Protein AF-A0A7J8UX44-F1 (afdb_monomer)

pLDDT: mean 72.55, std 16.66, range [35.16, 96.62]

Sequence (155 aa):
MCPDFHNDFTVTSYMCFLDLLIDEAEDVKDLRDAGILYNRLGSDEEVAKLFNKMNTGLVPSPIIYSGVKRKIHDHCKNTWIKHFAQGYHTYFRSPWTFLAFVGAITALLLAALQTYYTIHQQNLKMSSTEEGGGAVGSPGEVVSTDQTITTNTNS

Organism: NCBI:txid34286

Radius of gyration: 34.61 Å; Cα contacts (8 Å, |Δi|>4): 55; chains: 1; bounding box: 84×44×94 Å

Structure (mmCIF, N/CA/C/O backbone):
data_AF-A0A7J8UX44-F1
#
_entry.id   AF-A0A7J8UX44-F1
#
loop_
_atom_site.group_PDB
_atom_site.id
_atom_site.type_symbol
_atom_site.label_atom_id
_atom_site.label_alt_id
_atom_site.label_comp_id
_atom_site.label_asym_id
_atom_site.label_entity_id
_atom_site.label_seq_id
_atom_site.pdbx_PDB_ins_code
_atom_site.Cartn_x
_atom_site.Cartn_y
_atom_site.Cartn_z
_atom_site.occupancy
_atom_site.B_iso_or_equiv
_atom_site.auth_seq_id
_atom_site.auth_comp_id
_atom_site.auth_asym_id
_atom_site.auth_atom_id
_atom_site.pdbx_PDB_model_num
ATOM 1 N N . MET A 1 1 ? 37.007 -1.980 -22.727 1.00 44.44 1 MET A N 1
ATOM 2 C CA . MET A 1 1 ? 35.614 -1.601 -22.412 1.00 44.44 1 MET A CA 1
ATOM 3 C C . MET A 1 1 ? 35.163 -0.659 -23.512 1.00 44.44 1 MET A C 1
ATOM 5 O O . MET A 1 1 ? 35.806 0.368 -23.682 1.00 44.44 1 MET A O 1
ATOM 9 N N . CYS A 1 2 ? 34.183 -1.059 -24.321 1.00 42.62 2 CYS A N 1
ATOM 10 C CA . CYS A 1 2 ? 33.677 -0.247 -25.431 1.00 42.62 2 CYS A CA 1
ATOM 11 C C . CYS A 1 2 ? 32.725 0.836 -24.879 1.00 42.62 2 CYS A C 1
ATOM 13 O O . CYS A 1 2 ? 31.793 0.475 -24.157 1.00 42.62 2 CYS A O 1
ATOM 15 N N . PRO A 1 3 ? 32.970 2.132 -25.143 1.00 57.75 3 PRO A N 1
ATOM 16 C CA . PRO A 1 3 ? 32.178 3.256 -24.622 1.00 57.75 3 PRO A CA 1
ATOM 17 C C . PRO A 1 3 ? 30.788 3.429 -25.269 1.00 57.75 3 PRO A C 1
ATOM 19 O O . PRO A 1 3 ? 30.045 4.334 -24.909 1.00 57.75 3 PRO A O 1
ATOM 22 N N . ASP A 1 4 ? 30.434 2.561 -26.208 1.00 55.62 4 ASP A N 1
ATOM 23 C CA . ASP A 1 4 ? 29.292 2.650 -27.116 1.00 55.62 4 ASP A CA 1
ATOM 24 C C . ASP A 1 4 ? 28.168 1.646 -26.786 1.00 55.62 4 ASP A C 1
ATOM 26 O O . ASP A 1 4 ? 27.186 1.523 -27.518 1.00 55.62 4 ASP A O 1
ATOM 30 N N . PHE A 1 5 ? 28.243 0.976 -25.630 1.00 54.94 5 PHE A N 1
ATO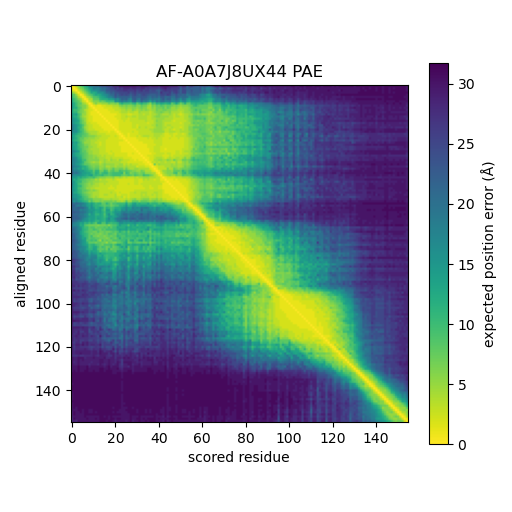M 31 C CA . PHE A 1 5 ? 27.100 0.243 -25.086 1.00 54.94 5 PHE A CA 1
ATOM 32 C C . PHE A 1 5 ? 26.135 1.229 -24.413 1.00 54.94 5 PHE A C 1
ATOM 34 O O . PHE A 1 5 ? 26.276 1.557 -23.234 1.00 54.94 5 PHE A O 1
ATOM 41 N N . HIS A 1 6 ? 25.162 1.716 -25.185 1.00 56.22 6 HIS A N 1
ATOM 42 C CA . HIS A 1 6 ? 24.030 2.504 -24.697 1.00 56.22 6 HIS A CA 1
ATOM 43 C C . HIS A 1 6 ? 23.178 1.615 -23.771 1.00 56.22 6 HIS A C 1
ATOM 45 O O . HIS A 1 6 ? 22.239 0.941 -24.187 1.00 56.22 6 HIS A O 1
ATOM 51 N N . ASN A 1 7 ? 23.576 1.514 -22.503 1.00 60.50 7 ASN A N 1
ATOM 52 C CA . ASN A 1 7 ? 22.803 0.809 -21.495 1.00 60.50 7 ASN A CA 1
ATOM 53 C C . ASN A 1 7 ? 21.686 1.747 -21.046 1.00 60.50 7 ASN A C 1
ATOM 55 O O . ASN A 1 7 ? 21.877 2.541 -20.130 1.00 60.50 7 ASN A O 1
ATOM 59 N N . ASP A 1 8 ? 20.519 1.662 -21.680 1.00 65.00 8 ASP A N 1
ATOM 60 C CA . ASP A 1 8 ? 19.356 2.508 -21.371 1.00 65.00 8 ASP A CA 1
ATOM 61 C C . ASP A 1 8 ? 18.770 2.263 -19.968 1.00 65.00 8 ASP A C 1
ATOM 63 O O . ASP A 1 8 ? 17.644 2.674 -19.686 1.00 65.00 8 ASP A O 1
ATOM 67 N N . PHE A 1 9 ? 19.479 1.527 -19.097 1.00 69.06 9 PHE A N 1
ATOM 68 C CA . PHE A 1 9 ? 19.086 1.109 -17.747 1.00 69.06 9 PHE A CA 1
ATOM 69 C C . PHE A 1 9 ? 17.666 0.536 -17.677 1.00 69.06 9 PHE A C 1
ATOM 71 O O . PHE A 1 9 ? 17.081 0.441 -16.601 1.00 69.06 9 PHE A O 1
ATOM 78 N N . THR A 1 10 ? 17.090 0.151 -18.816 1.00 68.25 10 THR A N 1
ATOM 79 C CA . THR A 1 10 ? 15.664 -0.142 -18.955 1.00 68.25 10 THR A CA 1
ATOM 80 C C . THR A 1 10 ? 15.349 -1.470 -18.289 1.00 68.25 10 THR A C 1
ATOM 82 O O . THR A 1 10 ? 14.395 -1.562 -17.521 1.00 68.25 10 THR A O 1
ATOM 85 N N . VAL A 1 11 ? 16.218 -2.465 -18.495 1.00 72.25 11 VAL A N 1
ATOM 86 C CA . VAL A 1 11 ? 16.136 -3.778 -17.844 1.00 72.25 11 VAL A CA 1
ATOM 87 C C . VAL A 1 11 ? 16.312 -3.641 -16.331 1.00 72.25 11 VAL A C 1
ATOM 89 O O . VAL A 1 11 ? 15.476 -4.126 -15.576 1.00 72.25 11 VAL A O 1
ATOM 92 N N . THR A 1 12 ? 17.336 -2.914 -15.874 1.00 70.69 12 THR A N 1
ATOM 93 C CA . THR A 1 12 ? 17.575 -2.680 -14.439 1.00 70.69 12 THR A CA 1
ATOM 94 C C . THR A 1 12 ? 16.424 -1.911 -13.791 1.00 70.69 12 THR A C 1
ATOM 96 O O . THR A 1 12 ? 15.979 -2.263 -12.707 1.00 70.69 12 THR A O 1
ATOM 99 N N . SER A 1 13 ? 15.886 -0.897 -14.468 1.00 70.62 13 SER A N 1
ATOM 100 C CA . SER A 1 13 ? 14.770 -0.099 -13.952 1.00 70.62 13 SER A CA 1
ATOM 101 C C . SER A 1 13 ? 13.473 -0.907 -13.891 1.00 70.62 13 SER A C 1
ATOM 103 O O . SER A 1 13 ? 12.682 -0.705 -12.974 1.00 70.62 13 SER A O 1
ATOM 105 N N . TYR A 1 14 ? 13.263 -1.826 -14.839 1.00 77.12 14 TYR A N 1
ATOM 106 C CA . TYR A 1 14 ? 12.148 -2.771 -14.813 1.00 77.12 14 TYR A CA 1
ATOM 107 C C . TYR A 1 14 ? 12.296 -3.772 -13.661 1.00 77.12 14 TYR A C 1
ATOM 109 O O . TYR A 1 14 ? 11.346 -3.981 -12.914 1.00 77.12 14 TYR A O 1
ATOM 117 N N . MET A 1 15 ? 13.501 -4.309 -13.441 1.00 77.06 15 MET A N 1
ATOM 118 C CA . MET A 1 15 ? 13.792 -5.169 -12.287 1.00 77.06 15 MET A CA 1
ATOM 119 C C . MET A 1 15 ? 13.527 -4.446 -10.960 1.00 77.06 15 MET A C 1
ATOM 121 O O . MET A 1 15 ? 12.819 -4.984 -10.120 1.00 77.06 15 MET A O 1
ATOM 125 N N . CYS A 1 16 ? 13.984 -3.197 -10.803 1.00 74.38 16 CYS A N 1
ATOM 126 C CA . CYS A 1 16 ? 13.695 -2.372 -9.621 1.00 74.38 16 CYS A CA 1
ATOM 127 C C . CYS A 1 16 ? 12.217 -1.966 -9.482 1.00 74.38 16 CYS A C 1
ATOM 129 O O . CYS A 1 16 ? 11.816 -1.439 -8.445 1.00 74.38 16 CYS A O 1
ATOM 131 N N . PHE A 1 17 ? 11.416 -2.070 -10.543 1.00 78.81 17 PHE A N 1
ATOM 132 C CA . PHE A 1 17 ? 9.974 -1.851 -10.466 1.00 78.81 17 PHE A CA 1
ATOM 133 C C . PHE A 1 17 ? 9.264 -3.115 -9.986 1.00 78.81 17 PHE A C 1
ATOM 135 O O . PHE A 1 17 ? 8.458 -3.016 -9.070 1.00 78.81 17 PHE A O 1
ATOM 142 N N . LEU A 1 18 ? 9.604 -4.278 -10.550 1.00 83.00 18 LEU A N 1
ATOM 143 C CA . LEU A 1 18 ? 9.074 -5.569 -10.104 1.00 83.00 18 LEU A CA 1
ATOM 144 C C . LEU A 1 18 ? 9.434 -5.869 -8.649 1.00 83.00 18 LEU A C 1
ATOM 146 O O . LEU A 1 18 ? 8.576 -6.309 -7.902 1.00 83.00 18 LEU A O 1
ATOM 150 N N . ASP A 1 19 ? 10.656 -5.549 -8.235 1.00 80.75 19 ASP A N 1
ATOM 151 C CA . ASP A 1 19 ? 11.112 -5.681 -6.848 1.00 80.75 19 ASP A CA 1
ATOM 152 C C . ASP A 1 19 ? 10.276 -4.872 -5.840 1.00 80.75 19 ASP A C 1
ATOM 154 O O . ASP A 1 19 ? 10.124 -5.261 -4.696 1.00 80.75 19 ASP A O 1
ATOM 158 N N . LEU A 1 20 ? 9.675 -3.756 -6.263 1.00 78.38 20 LEU A N 1
ATOM 159 C CA . LEU A 1 20 ? 8.769 -2.990 -5.399 1.00 78.38 20 LEU A CA 1
ATOM 160 C C . LEU A 1 20 ? 7.337 -3.515 -5.389 1.00 78.38 20 LEU A C 1
ATOM 162 O O . LEU A 1 20 ? 6.543 -3.069 -4.566 1.00 78.38 20 LEU A O 1
ATOM 166 N N . LEU A 1 21 ? 6.985 -4.354 -6.359 1.00 84.00 21 LEU A N 1
ATOM 167 C CA . LEU A 1 21 ? 5.673 -4.983 -6.432 1.00 84.00 21 LEU A CA 1
ATOM 168 C C . LEU A 1 21 ? 5.666 -6.366 -5.785 1.00 84.00 21 LEU A C 1
ATOM 170 O O . LEU A 1 21 ? 4.587 -6.846 -5.480 1.00 84.00 21 LEU A O 1
ATOM 174 N N . ILE A 1 22 ? 6.829 -7.001 -5.632 1.00 86.88 22 ILE A N 1
ATOM 175 C CA . ILE A 1 22 ? 6.982 -8.373 -5.154 1.00 86.88 22 ILE A CA 1
ATOM 176 C C . ILE A 1 22 ? 7.657 -8.330 -3.789 1.00 86.88 22 ILE A C 1
ATOM 178 O O . ILE A 1 22 ? 8.855 -8.075 -3.725 1.00 86.88 22 ILE A O 1
ATOM 182 N N . ASP A 1 23 ? 6.909 -8.619 -2.730 1.00 83.81 23 ASP A N 1
ATOM 183 C CA . ASP A 1 23 ? 7.457 -8.847 -1.388 1.00 83.81 23 ASP A CA 1
ATOM 184 C C . ASP A 1 23 ? 7.272 -10.325 -0.998 1.00 83.81 23 ASP A C 1
ATOM 186 O O . ASP A 1 23 ? 8.192 -10.989 -0.505 1.00 83.81 23 ASP A O 1
ATOM 190 N N . GLU A 1 24 ? 6.111 -10.889 -1.344 1.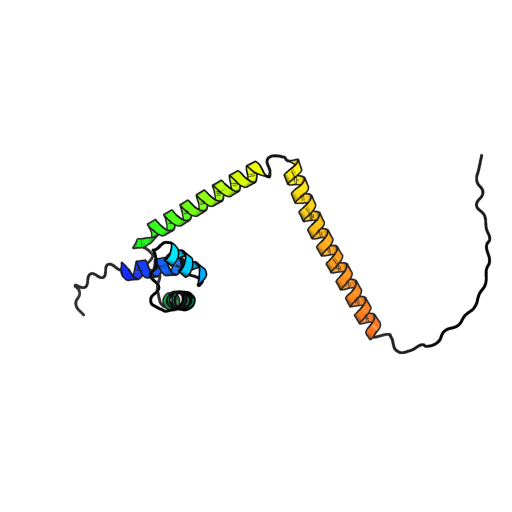00 87.94 24 GLU A N 1
ATOM 191 C CA . GLU A 1 24 ? 5.702 -12.253 -1.021 1.00 87.94 24 GLU A CA 1
ATOM 192 C C . GLU A 1 24 ? 5.331 -13.081 -2.270 1.00 87.94 24 GLU A C 1
ATOM 194 O O . GLU A 1 24 ? 5.194 -12.582 -3.389 1.00 87.94 24 GLU A O 1
ATOM 199 N N . ALA A 1 25 ? 5.166 -14.397 -2.096 1.00 88.00 25 ALA A N 1
ATOM 200 C CA . ALA A 1 25 ? 4.767 -15.293 -3.189 1.00 88.00 25 ALA A CA 1
ATOM 201 C C . ALA A 1 25 ? 3.359 -14.980 -3.730 1.00 88.00 25 ALA A C 1
ATOM 203 O O . ALA A 1 25 ? 3.073 -15.227 -4.903 1.00 88.00 25 ALA A O 1
ATOM 204 N N . GLU A 1 26 ? 2.488 -14.416 -2.890 1.00 88.06 26 GLU A N 1
ATOM 205 C CA . GLU A 1 26 ? 1.146 -13.986 -3.287 1.00 88.06 26 GLU A CA 1
ATOM 206 C C . GLU A 1 26 ? 1.200 -12.845 -4.314 1.00 88.06 26 GLU A C 1
ATOM 208 O O . GLU A 1 26 ? 0.519 -12.916 -5.336 1.00 88.06 26 GLU A O 1
ATOM 213 N N . ASP A 1 27 ? 2.108 -11.881 -4.142 1.00 86.94 27 ASP A N 1
ATOM 214 C CA . ASP A 1 27 ? 2.294 -10.790 -5.105 1.00 86.94 27 ASP A CA 1
ATOM 215 C C . ASP A 1 27 ? 2.744 -11.313 -6.478 1.00 86.94 27 ASP A C 1
ATOM 217 O O . ASP A 1 27 ? 2.294 -10.853 -7.529 1.00 86.94 27 ASP A O 1
ATOM 221 N N . VAL A 1 28 ? 3.624 -12.321 -6.490 1.00 87.25 28 VAL A N 1
ATOM 222 C CA . VAL A 1 28 ? 4.077 -12.977 -7.728 1.00 87.25 28 VAL A CA 1
ATOM 223 C C . VAL A 1 28 ? 2.910 -13.649 -8.443 1.00 87.25 28 VAL A C 1
ATOM 225 O O . VAL A 1 28 ? 2.805 -13.562 -9.672 1.00 87.25 28 VAL A O 1
ATOM 228 N N . LYS A 1 29 ? 2.036 -14.318 -7.688 1.00 88.56 29 LYS A N 1
ATOM 229 C CA . LYS A 1 29 ? 0.840 -14.959 -8.226 1.00 88.56 29 LYS A CA 1
ATOM 230 C C . LYS A 1 29 ? -0.095 -13.926 -8.853 1.00 88.56 29 LYS A C 1
ATOM 232 O O . LYS A 1 29 ? -0.490 -14.118 -10.001 1.00 88.56 29 LYS A O 1
ATOM 237 N N . ASP A 1 30 ? -0.365 -12.820 -8.168 1.00 89.44 30 ASP A N 1
ATOM 238 C CA . ASP A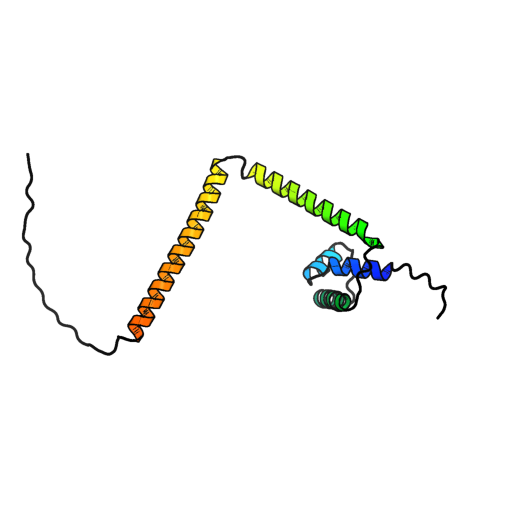 1 30 ? -1.226 -11.750 -8.679 1.00 89.44 30 ASP A CA 1
ATOM 239 C C . ASP A 1 30 ? -0.652 -11.109 -9.952 1.00 89.44 30 ASP A C 1
ATOM 241 O O . ASP A 1 30 ? -1.365 -10.886 -10.935 1.00 89.44 30 ASP A O 1
ATOM 245 N N . LEU A 1 31 ? 0.663 -10.874 -9.991 1.00 88.06 31 LEU A N 1
ATOM 246 C CA . L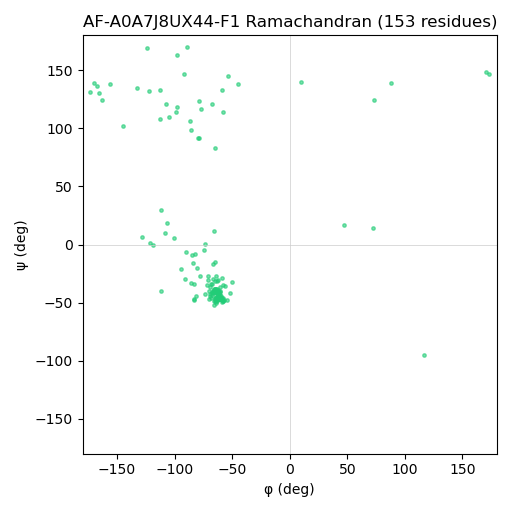EU A 1 31 ? 1.343 -10.343 -11.176 1.00 88.06 31 LEU A CA 1
ATOM 247 C C . LEU A 1 31 ? 1.345 -11.327 -12.349 1.00 88.06 31 LEU A C 1
ATOM 249 O O . LEU A 1 31 ? 1.276 -10.901 -13.508 1.00 88.06 31 LEU A O 1
ATOM 253 N N . ARG A 1 32 ? 1.426 -12.632 -12.077 1.00 88.94 32 ARG A N 1
ATOM 254 C CA . ARG A 1 32 ? 1.301 -13.665 -13.108 1.00 88.94 32 ARG A CA 1
ATOM 255 C C . ARG A 1 32 ? -0.115 -13.729 -13.655 1.00 88.94 32 ARG A C 1
ATOM 257 O O . ARG A 1 32 ? -0.284 -13.766 -14.872 1.00 88.94 32 ARG A O 1
ATOM 264 N N . ASP A 1 33 ? -1.113 -13.715 -12.782 1.00 88.88 33 ASP A N 1
ATOM 265 C CA . ASP A 1 33 ? -2.521 -13.785 -13.169 1.00 88.88 33 ASP A CA 1
ATOM 266 C C . ASP A 1 33 ? -2.928 -12.534 -13.974 1.00 88.88 33 ASP A C 1
ATOM 268 O O . ASP A 1 33 ? -3.699 -12.626 -14.930 1.00 88.88 33 ASP A O 1
ATOM 272 N N . ALA A 1 34 ? -2.315 -11.380 -13.683 1.00 84.81 34 ALA A N 1
ATOM 273 C CA . ALA A 1 34 ? -2.427 -10.154 -14.475 1.00 84.81 34 ALA A CA 1
ATOM 274 C C . ALA A 1 34 ? -1.634 -10.171 -15.803 1.00 84.81 34 ALA A C 1
ATOM 276 O O . ALA A 1 34 ? -1.714 -9.217 -16.580 1.00 84.81 34 ALA A O 1
ATOM 277 N N . GLY A 1 35 ? -0.848 -11.220 -16.076 1.00 83.88 35 GLY A N 1
ATOM 278 C CA . GLY A 1 35 ? -0.021 -11.355 -17.281 1.00 83.88 35 GLY A CA 1
ATOM 279 C C . GLY A 1 35 ? 1.209 -10.439 -17.319 1.00 83.88 35 GLY A C 1
ATOM 280 O O . GLY A 1 35 ? 1.813 -10.268 -18.377 1.00 83.88 35 GLY A O 1
ATOM 281 N N . ILE A 1 36 ? 1.579 -9.841 -16.184 1.00 83.31 36 ILE A N 1
ATOM 282 C CA . ILE A 1 36 ? 2.721 -8.924 -16.047 1.00 83.31 36 ILE A CA 1
ATOM 283 C C . ILE A 1 36 ? 4.022 -9.713 -15.854 1.00 83.31 36 ILE A C 1
ATOM 285 O O . ILE A 1 36 ? 5.079 -9.309 -16.342 1.00 83.31 36 ILE A O 1
ATOM 289 N N . LEU A 1 37 ? 3.949 -10.856 -15.165 1.00 83.94 37 LEU A N 1
ATOM 290 C CA . LEU A 1 37 ? 5.095 -11.703 -14.854 1.00 83.94 37 LEU A CA 1
ATOM 291 C C . LEU A 1 37 ? 4.904 -13.120 -15.405 1.00 83.94 37 LEU A C 1
ATOM 293 O O . LEU A 1 37 ? 3.879 -13.757 -15.189 1.00 83.94 37 LEU A O 1
ATOM 297 N N . TYR A 1 38 ? 5.920 -13.646 -16.090 1.00 80.62 38 TYR A N 1
ATOM 298 C CA . TYR A 1 38 ? 5.924 -15.034 -16.552 1.00 80.62 38 TYR A CA 1
ATOM 299 C C . TYR A 1 38 ? 6.856 -15.873 -15.677 1.00 80.62 38 TYR A C 1
ATOM 301 O O . TYR A 1 38 ? 8.078 -15.717 -15.735 1.00 80.62 38 TYR A O 1
ATOM 309 N N . ASN A 1 39 ? 6.290 -16.763 -14.858 1.00 78.50 39 ASN A N 1
ATOM 310 C CA . ASN A 1 39 ? 7.084 -17.619 -13.983 1.00 78.50 39 ASN A CA 1
ATOM 311 C C . ASN A 1 39 ? 7.717 -18.769 -14.788 1.00 78.50 39 ASN A C 1
ATOM 313 O O . ASN A 1 39 ? 7.025 -19.617 -15.351 1.00 78.50 39 ASN A O 1
ATOM 317 N N . ARG A 1 40 ? 9.052 -18.790 -14.832 1.00 76.00 40 ARG A N 1
ATOM 318 C CA . ARG A 1 40 ? 9.856 -19.878 -15.414 1.00 76.00 40 ARG A CA 1
ATOM 319 C C . ARG A 1 40 ? 10.828 -20.498 -14.409 1.00 76.00 40 ARG A C 1
ATOM 321 O O . ARG A 1 40 ? 11.609 -21.363 -14.795 1.00 76.00 40 ARG A O 1
ATOM 328 N N . LEU A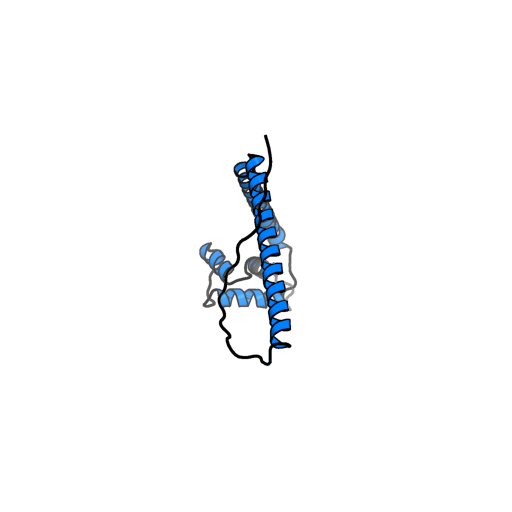 1 41 ? 10.812 -20.019 -13.164 1.00 71.56 41 LEU A N 1
ATOM 329 C CA . LEU A 1 41 ? 11.728 -20.433 -12.103 1.00 71.56 41 LEU A CA 1
ATOM 330 C C . LEU A 1 41 ? 11.206 -21.614 -11.284 1.00 71.56 41 LEU A C 1
ATOM 332 O O . LEU A 1 41 ? 11.966 -22.154 -10.493 1.00 71.56 41 LEU A O 1
ATOM 336 N N . GLY A 1 42 ? 9.967 -22.043 -11.521 1.00 80.00 42 GLY A N 1
ATOM 337 C CA . GLY A 1 42 ? 9.337 -23.140 -10.797 1.00 80.00 42 GLY A CA 1
ATOM 338 C C . GLY A 1 42 ? 8.137 -22.614 -10.029 1.00 80.00 42 GLY A C 1
ATOM 339 O O . GLY A 1 42 ? 7.056 -22.499 -10.603 1.00 80.00 42 GLY A O 1
ATOM 340 N N . SER A 1 43 ? 8.345 -22.287 -8.754 1.00 86.44 43 SER A N 1
ATOM 341 C CA . SER A 1 43 ? 7.312 -21.802 -7.825 1.00 86.44 43 SER A CA 1
ATOM 342 C C . SER A 1 43 ? 7.290 -20.276 -7.675 1.00 86.44 43 SER A C 1
ATOM 344 O O . SER A 1 43 ? 8.240 -19.586 -8.052 1.00 86.44 43 SER A O 1
ATOM 346 N N . ASP A 1 44 ? 6.194 -19.731 -7.151 1.00 87.25 44 ASP A N 1
ATOM 347 C CA . ASP A 1 44 ? 6.053 -18.287 -6.917 1.00 87.25 44 ASP A CA 1
ATOM 348 C C . ASP A 1 44 ? 6.943 -17.827 -5.752 1.00 87.25 44 ASP A C 1
ATOM 350 O O . ASP A 1 44 ? 7.520 -16.740 -5.784 1.00 87.25 44 ASP A O 1
ATOM 354 N N . GLU A 1 45 ? 7.176 -18.714 -4.783 1.00 87.06 45 GLU A N 1
ATOM 355 C CA . GLU A 1 45 ? 8.104 -18.524 -3.671 1.00 87.06 45 GLU A CA 1
ATOM 356 C C . GLU A 1 45 ? 9.557 -18.373 -4.138 1.00 87.06 45 GLU A C 1
ATOM 358 O O . GLU A 1 45 ? 10.321 -17.589 -3.571 1.00 87.06 45 GLU A O 1
ATOM 363 N N . GLU A 1 46 ? 9.972 -19.130 -5.155 1.00 85.62 46 GLU A N 1
ATOM 364 C CA . GLU A 1 46 ? 11.325 -19.034 -5.717 1.00 85.62 46 GLU A CA 1
ATOM 365 C C . GLU A 1 46 ? 11.536 -17.720 -6.466 1.00 85.62 46 GLU A C 1
ATOM 367 O O . GLU A 1 46 ? 12.612 -17.123 -6.373 1.00 85.62 46 GLU A O 1
ATOM 372 N N . VAL A 1 47 ? 10.501 -17.237 -7.155 1.00 85.44 47 VAL A N 1
ATOM 373 C CA . VAL A 1 47 ? 10.521 -15.928 -7.812 1.00 85.44 47 VAL A CA 1
ATOM 374 C C . VAL A 1 47 ? 10.601 -14.811 -6.771 1.00 85.44 47 VAL A C 1
ATOM 376 O O . VAL A 1 47 ? 11.492 -13.970 -6.877 1.00 85.44 47 VAL A O 1
ATOM 379 N N . ALA A 1 48 ? 9.757 -14.832 -5.734 1.00 86.75 48 ALA A N 1
ATOM 380 C CA . ALA A 1 48 ? 9.788 -13.831 -4.664 1.00 86.75 48 ALA A CA 1
ATOM 381 C C . ALA A 1 48 ? 11.162 -13.782 -3.974 1.00 86.75 48 ALA A C 1
ATOM 383 O O . ALA A 1 48 ? 11.775 -12.723 -3.840 1.00 86.75 48 ALA A O 1
ATOM 384 N N . LYS A 1 49 ? 11.732 -14.950 -3.641 1.00 85.81 49 LYS A N 1
ATOM 385 C CA . LYS A 1 49 ? 13.084 -15.042 -3.064 1.00 85.81 49 LYS A CA 1
ATOM 386 C C . LYS A 1 49 ? 14.167 -14.483 -3.982 1.00 85.81 49 LYS A C 1
ATOM 388 O O . LYS 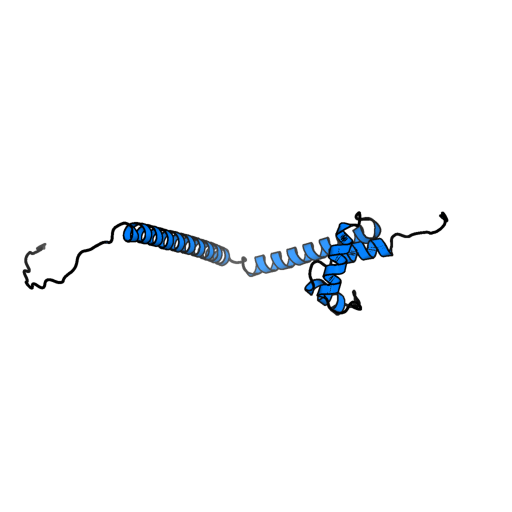A 1 49 ? 15.132 -13.906 -3.481 1.00 85.81 49 LYS A O 1
ATOM 393 N N . LEU A 1 50 ? 14.050 -14.670 -5.298 1.00 85.25 50 LEU A N 1
ATOM 394 C CA . LEU A 1 50 ? 15.004 -14.114 -6.253 1.00 85.25 50 LEU A CA 1
ATOM 395 C C . LEU A 1 50 ? 14.971 -12.584 -6.222 1.00 85.25 50 LEU A C 1
ATOM 397 O O . LEU A 1 50 ? 16.032 -11.976 -6.096 1.00 85.25 50 LEU A O 1
ATOM 401 N N . PHE A 1 51 ? 13.787 -11.974 -6.318 1.00 82.94 51 PHE A N 1
ATOM 402 C CA . PHE A 1 51 ? 13.643 -10.515 -6.312 1.00 82.94 51 PHE A CA 1
ATOM 403 C C . PHE A 1 51 ? 14.123 -9.909 -4.987 1.00 82.94 51 PHE A C 1
ATOM 405 O O . PHE A 1 51 ? 15.055 -9.105 -5.005 1.00 82.94 51 PHE A O 1
ATOM 412 N N . ASN A 1 52 ? 13.684 -10.453 -3.848 1.00 81.12 52 ASN A N 1
ATOM 413 C CA . ASN A 1 52 ? 14.118 -9.997 -2.520 1.00 81.12 52 ASN A CA 1
ATOM 414 C C . ASN A 1 52 ? 15.646 -10.091 -2.324 1.00 81.12 52 ASN A C 1
ATOM 416 O O . ASN A 1 52 ? 16.269 -9.241 -1.680 1.00 81.12 52 ASN A O 1
ATOM 420 N N . LYS A 1 53 ? 16.288 -11.113 -2.907 1.00 81.12 53 LYS A N 1
ATOM 421 C CA . LYS A 1 53 ? 17.750 -11.280 -2.878 1.00 81.12 53 LYS A CA 1
ATOM 422 C C . LYS A 1 53 ? 18.483 -10.378 -3.878 1.00 81.12 53 LYS A C 1
ATOM 424 O O . LYS A 1 53 ? 19.641 -10.038 -3.652 1.00 81.12 53 LYS A O 1
ATOM 429 N N . MET A 1 54 ? 17.850 -9.993 -4.984 1.00 73.94 54 MET A N 1
ATOM 430 C CA . MET A 1 54 ? 18.418 -9.025 -5.928 1.00 73.94 54 MET A CA 1
ATOM 431 C C . MET A 1 54 ? 18.404 -7.606 -5.349 1.00 73.94 54 MET A C 1
ATOM 433 O O . MET A 1 54 ? 19.367 -6.867 -5.553 1.00 73.94 54 MET A O 1
ATOM 437 N N . ASN A 1 55 ? 17.382 -7.250 -4.564 1.00 64.81 55 ASN A N 1
ATOM 438 C CA . ASN A 1 55 ? 17.278 -5.946 -3.904 1.00 64.81 55 ASN A CA 1
ATOM 439 C C . ASN A 1 55 ? 18.484 -5.619 -3.009 1.00 64.81 55 ASN A C 1
ATOM 441 O O . ASN A 1 55 ? 18.958 -4.487 -2.962 1.00 64.81 55 ASN A O 1
ATOM 445 N N . THR A 1 56 ? 19.060 -6.629 -2.345 1.00 59.81 56 THR A N 1
ATOM 446 C CA . THR A 1 56 ? 20.167 -6.437 -1.391 1.00 59.81 56 THR A CA 1
ATOM 447 C C . THR A 1 56 ? 21.457 -5.907 -2.032 1.00 59.81 56 THR A C 1
ATOM 449 O O . THR A 1 56 ? 22.339 -5.440 -1.314 1.00 59.81 56 THR A O 1
ATOM 452 N N . GLY A 1 57 ? 21.583 -5.957 -3.365 1.00 53.41 57 GLY A N 1
ATOM 453 C CA . GLY A 1 57 ? 22.746 -5.455 -4.107 1.00 53.41 57 GLY A CA 1
ATOM 454 C C . GLY A 1 57 ? 22.450 -4.327 -5.100 1.00 53.41 57 GLY A C 1
ATOM 455 O O . GLY A 1 57 ? 23.376 -3.861 -5.766 1.00 53.41 57 GLY A O 1
ATOM 456 N N . LEU A 1 58 ? 21.194 -3.893 -5.239 1.00 55.50 58 LEU A N 1
ATOM 457 C CA . LEU A 1 58 ? 20.796 -2.906 -6.241 1.00 55.50 58 LEU A CA 1
ATOM 458 C C . LEU A 1 58 ? 20.695 -1.513 -5.614 1.00 55.50 58 LEU A C 1
ATOM 460 O O . LEU A 1 58 ? 19.826 -1.235 -4.795 1.00 55.50 58 LEU A O 1
ATOM 464 N N . VAL A 1 59 ? 21.568 -0.595 -6.040 1.00 52.50 59 VAL A N 1
ATOM 465 C CA . VAL A 1 59 ? 21.368 0.836 -5.776 1.00 52.50 59 VAL A CA 1
ATOM 466 C C . VAL A 1 59 ? 20.140 1.267 -6.584 1.00 52.50 59 VAL A C 1
ATOM 468 O O . VAL A 1 59 ? 20.163 1.112 -7.810 1.00 52.50 59 VAL A O 1
ATOM 471 N N . PRO A 1 60 ? 19.071 1.790 -5.954 1.00 53.75 60 PRO A N 1
ATOM 472 C CA . PRO A 1 60 ? 17.852 2.141 -6.667 1.00 53.75 60 PRO A CA 1
ATOM 473 C C . PRO A 1 60 ? 18.182 3.147 -7.767 1.00 53.75 60 PRO A C 1
ATOM 475 O O . PRO A 1 60 ? 18.575 4.272 -7.472 1.00 53.75 60 PRO A O 1
ATOM 478 N N . SER A 1 61 ? 18.022 2.762 -9.034 1.00 54.31 61 SER A N 1
ATOM 479 C CA . SER A 1 61 ? 17.980 3.719 -10.141 1.00 54.31 61 SER A CA 1
ATOM 480 C C . SER A 1 61 ? 16.534 4.207 -10.252 1.00 54.31 61 SER A C 1
ATOM 482 O O . SER A 1 61 ? 15.680 3.492 -10.784 1.00 54.31 61 SER A O 1
ATOM 484 N N . PRO A 1 62 ? 16.179 5.380 -9.697 1.00 57.19 62 PRO A N 1
ATOM 485 C CA . PRO A 1 62 ? 14.779 5.708 -9.444 1.00 57.19 62 PRO A CA 1
ATOM 486 C C . PRO A 1 62 ? 14.069 6.251 -10.687 1.00 57.19 62 PRO A C 1
ATOM 488 O O . PRO A 1 62 ? 12.866 6.488 -10.648 1.00 57.19 62 PRO A O 1
ATOM 491 N N . ILE A 1 63 ? 14.793 6.517 -11.775 1.00 59.34 63 ILE A N 1
ATOM 492 C CA . ILE A 1 63 ? 14.411 7.604 -12.680 1.00 59.34 63 ILE A CA 1
ATOM 493 C C . ILE A 1 63 ? 13.334 7.171 -13.682 1.00 59.34 63 ILE A C 1
ATOM 495 O O . ILE A 1 63 ? 12.315 7.853 -13.790 1.00 59.34 63 ILE A O 1
ATOM 499 N N . ILE A 1 64 ? 13.495 6.024 -14.350 1.00 66.12 64 ILE A N 1
ATOM 500 C CA . ILE A 1 64 ? 12.665 5.661 -15.516 1.00 66.12 64 ILE A CA 1
ATOM 501 C C . ILE A 1 64 ? 11.208 5.355 -15.126 1.00 66.12 64 ILE A C 1
ATOM 503 O O . ILE A 1 64 ? 10.280 5.844 -15.768 1.00 66.12 64 ILE A O 1
ATOM 507 N N . TYR A 1 65 ? 10.982 4.621 -14.031 1.00 67.50 65 TYR A N 1
ATOM 508 C CA . TYR A 1 65 ? 9.630 4.239 -13.589 1.00 67.50 65 TYR A CA 1
ATOM 509 C C . TYR A 1 65 ? 9.070 5.098 -12.447 1.00 67.50 65 TYR A C 1
ATOM 511 O O . TYR A 1 65 ? 7.969 4.827 -11.969 1.00 67.50 65 TYR A O 1
ATOM 519 N N . SER A 1 66 ? 9.763 6.161 -12.021 1.00 68.44 66 SER A N 1
ATOM 520 C CA . SER A 1 66 ? 9.266 7.093 -10.987 1.00 68.44 66 SER A CA 1
ATOM 521 C C . SER A 1 66 ? 7.861 7.625 -11.293 1.00 68.44 66 SER A C 1
ATOM 523 O O . SER A 1 66 ? 7.001 7.684 -10.414 1.00 68.44 66 SER A O 1
ATOM 525 N N . GLY A 1 67 ? 7.600 7.969 -12.558 1.00 75.44 67 GLY A N 1
ATOM 526 C CA . GLY A 1 67 ? 6.297 8.452 -13.007 1.00 75.44 67 GLY A CA 1
ATOM 527 C C . GLY A 1 67 ? 5.194 7.401 -12.884 1.00 75.44 67 GLY A C 1
ATOM 528 O O . GLY A 1 67 ? 4.079 7.737 -12.486 1.00 75.44 67 GLY A O 1
ATOM 529 N N . VAL A 1 68 ? 5.509 6.137 -13.177 1.00 77.81 68 VAL A N 1
ATOM 530 C CA . VAL A 1 68 ? 4.573 5.010 -13.052 1.00 77.81 68 VAL A CA 1
ATOM 531 C C . VAL A 1 68 ? 4.290 4.721 -11.580 1.00 77.81 68 VAL A C 1
ATOM 533 O O . VAL A 1 68 ? 3.125 4.666 -11.196 1.00 77.81 68 VAL A O 1
ATOM 536 N N . LYS A 1 69 ? 5.331 4.663 -10.738 1.00 73.19 69 LYS A N 1
ATOM 537 C CA . LYS A 1 69 ? 5.200 4.490 -9.280 1.00 73.19 69 LYS A CA 1
ATOM 538 C C . LYS A 1 69 ? 4.289 5.551 -8.668 1.00 73.19 69 LYS A C 1
ATOM 540 O O . LYS A 1 69 ? 3.364 5.224 -7.933 1.00 73.19 69 LYS A O 1
ATOM 545 N N . ARG A 1 70 ? 4.501 6.821 -9.02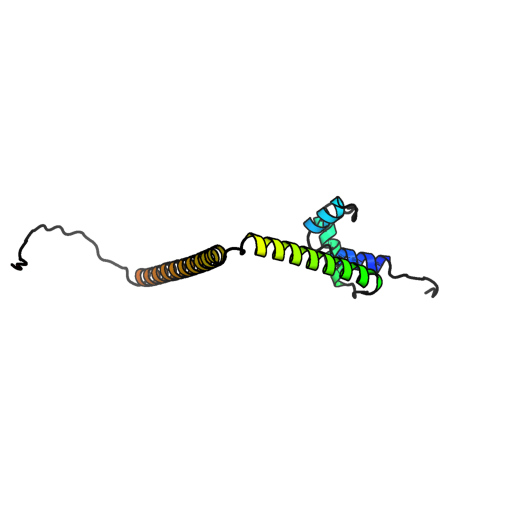8 1.00 79.00 70 ARG A N 1
ATOM 546 C CA . ARG A 1 70 ? 3.662 7.930 -8.558 1.00 79.00 70 ARG A CA 1
ATOM 547 C C . ARG A 1 70 ? 2.213 7.794 -9.021 1.00 79.00 70 ARG A C 1
ATOM 549 O O . ARG A 1 70 ? 1.316 7.971 -8.212 1.00 79.00 70 ARG A O 1
ATOM 556 N N . LYS A 1 71 ? 1.970 7.432 -10.285 1.00 83.44 71 LYS A N 1
ATOM 557 C CA . LYS A 1 71 ? 0.602 7.226 -10.790 1.00 83.44 71 LYS A CA 1
ATOM 558 C C . LYS A 1 71 ? -0.123 6.094 -10.064 1.00 83.44 71 LYS A C 1
ATOM 560 O O . LYS A 1 71 ? -1.292 6.262 -9.736 1.00 83.44 71 LYS A O 1
ATOM 565 N N . ILE A 1 72 ? 0.556 4.975 -9.808 1.00 81.94 72 ILE A N 1
ATOM 566 C CA . ILE A 1 72 ? -0.014 3.853 -9.051 1.00 81.94 72 ILE A CA 1
ATOM 567 C C . ILE A 1 72 ? -0.316 4.299 -7.619 1.00 81.94 72 ILE A C 1
ATOM 569 O O . ILE A 1 72 ? -1.435 4.111 -7.152 1.00 81.94 72 ILE A O 1
ATOM 573 N N . HIS A 1 73 ? 0.633 4.963 -6.954 1.00 81.56 73 HIS A N 1
ATOM 574 C CA . HIS A 1 73 ? 0.436 5.483 -5.603 1.00 81.56 73 HIS A CA 1
ATOM 575 C C . HIS A 1 73 ? -0.752 6.451 -5.522 1.00 81.56 73 HIS A C 1
ATOM 577 O O . HIS A 1 73 ? -1.624 6.284 -4.672 1.00 81.56 73 HIS A O 1
ATOM 583 N N . ASP A 1 74 ? -0.826 7.427 -6.428 1.00 86.19 74 ASP A N 1
ATOM 584 C CA . ASP A 1 74 ? -1.905 8.414 -6.459 1.00 86.19 74 ASP A CA 1
ATOM 585 C C . ASP A 1 74 ? -3.256 7.764 -6.770 1.00 86.19 74 ASP A C 1
ATOM 587 O O . ASP A 1 74 ? -4.269 8.124 -6.168 1.00 86.19 74 ASP A O 1
ATOM 591 N N . HIS A 1 75 ? -3.286 6.783 -7.677 1.00 82.62 75 HIS A N 1
ATOM 592 C CA . HIS A 1 75 ? -4.501 6.043 -7.996 1.00 82.62 75 HIS A CA 1
ATOM 593 C C . HIS A 1 75 ? -4.975 5.209 -6.805 1.00 82.62 75 HIS A C 1
ATOM 595 O O . HIS A 1 75 ? -6.119 5.367 -6.385 1.00 82.62 75 HIS A O 1
ATOM 601 N N . CYS A 1 76 ? -4.102 4.388 -6.213 1.00 77.50 76 CYS A N 1
ATOM 602 C CA . CYS A 1 76 ? -4.427 3.595 -5.030 1.00 77.50 76 CYS A CA 1
ATOM 603 C C . CYS A 1 76 ? -4.890 4.493 -3.885 1.00 77.50 76 CYS A C 1
ATOM 605 O O . CYS A 1 76 ? -5.957 4.260 -3.328 1.00 77.50 76 CYS A O 1
ATOM 607 N N . LYS A 1 77 ? -4.164 5.574 -3.587 1.00 83.94 77 LYS A N 1
ATOM 608 C CA . LYS A 1 77 ? -4.536 6.528 -2.540 1.00 83.94 77 LYS A CA 1
ATOM 609 C C . LYS A 1 77 ? -5.898 7.167 -2.805 1.00 83.94 77 LYS A C 1
ATOM 611 O O . LYS A 1 77 ? -6.724 7.219 -1.901 1.00 83.94 77 LYS A O 1
ATOM 616 N N . ASN A 1 78 ? -6.166 7.631 -4.024 1.00 84.50 78 ASN A N 1
ATOM 617 C CA . ASN A 1 78 ? -7.451 8.239 -4.372 1.00 84.50 78 ASN A CA 1
ATOM 618 C C . ASN A 1 78 ? -8.601 7.221 -4.309 1.00 84.50 78 ASN A C 1
ATOM 620 O O . ASN A 1 78 ? -9.676 7.533 -3.805 1.00 84.50 78 ASN A O 1
ATOM 624 N N . THR A 1 79 ? -8.377 5.993 -4.775 1.00 83.12 79 THR A N 1
ATOM 625 C CA . THR A 1 79 ? -9.353 4.897 -4.715 1.00 83.12 79 THR A CA 1
ATOM 626 C C . THR A 1 79 ? -9.644 4.497 -3.267 1.00 83.12 79 THR A C 1
ATOM 628 O O . THR A 1 79 ? -10.808 4.455 -2.873 1.00 83.12 79 THR A O 1
ATOM 631 N N . TRP A 1 80 ? -8.616 4.326 -2.432 1.00 80.75 80 TRP A N 1
ATOM 632 C CA . TRP A 1 80 ? -8.761 4.078 -0.994 1.00 80.75 80 TRP A CA 1
ATOM 633 C C . TRP A 1 80 ? -9.492 5.216 -0.284 1.00 80.75 80 TRP A C 1
ATOM 635 O O . TRP A 1 80 ? -10.438 4.958 0.453 1.00 80.75 80 TRP A O 1
ATOM 645 N N . ILE A 1 81 ? -9.123 6.476 -0.539 1.00 83.56 81 ILE A N 1
ATOM 646 C CA . ILE A 1 81 ? -9.804 7.644 0.040 1.00 83.56 81 ILE A CA 1
ATOM 647 C C . ILE A 1 81 ? -11.273 7.684 -0.387 1.00 83.56 81 ILE A C 1
ATOM 649 O O . ILE A 1 81 ? -12.130 7.966 0.444 1.00 83.56 81 ILE A O 1
ATOM 653 N N . LYS A 1 82 ? -11.596 7.372 -1.646 1.00 85.00 82 LYS A N 1
ATOM 654 C CA . LYS A 1 82 ? -12.984 7.315 -2.129 1.00 85.00 82 LYS A CA 1
ATOM 655 C C . LYS A 1 82 ? -13.783 6.210 -1.455 1.00 85.00 82 LYS A C 1
ATOM 657 O O . LYS A 1 82 ? -14.879 6.481 -0.972 1.00 85.00 82 LYS A O 1
ATOM 662 N N . HIS A 1 83 ? -13.250 4.991 -1.392 1.00 81.25 83 HIS A N 1
ATOM 663 C CA . HIS A 1 83 ? -13.931 3.880 -0.728 1.00 81.25 83 HIS A CA 1
ATOM 664 C C . HIS A 1 83 ? -14.089 4.133 0.768 1.00 81.25 83 HIS A C 1
ATOM 666 O O . HIS A 1 83 ? -15.165 3.900 1.311 1.00 81.25 83 HIS A O 1
ATOM 672 N N . PHE A 1 84 ? -13.064 4.684 1.418 1.00 81.75 84 PHE A N 1
ATOM 673 C CA . PHE A 1 84 ? -13.135 5.076 2.817 1.00 81.75 84 PHE A CA 1
ATOM 674 C C . PHE A 1 84 ? -14.164 6.185 3.033 1.00 81.75 84 PHE A C 1
ATOM 676 O O . PHE A 1 84 ? -14.991 6.073 3.928 1.00 81.75 84 PHE A O 1
ATOM 683 N N . ALA A 1 85 ? -14.192 7.216 2.187 1.00 78.56 85 ALA A N 1
ATOM 684 C CA . ALA A 1 85 ? -15.184 8.285 2.261 1.00 78.56 85 ALA A CA 1
ATOM 685 C C . ALA A 1 85 ? -16.611 7.767 2.023 1.00 78.56 85 ALA A C 1
ATOM 687 O O . ALA A 1 85 ? -17.535 8.163 2.730 1.00 78.56 85 ALA A O 1
ATOM 688 N N . GLN A 1 86 ? -16.802 6.850 1.072 1.00 80.12 86 GLN A N 1
ATOM 689 C CA . GLN A 1 86 ? -18.099 6.242 0.784 1.00 80.12 86 GLN A CA 1
ATOM 690 C C . GLN A 1 86 ? -18.558 5.318 1.918 1.00 80.12 86 GLN A C 1
ATOM 692 O O . GLN A 1 86 ? -19.713 5.395 2.342 1.00 80.12 86 GLN A O 1
ATOM 697 N N . GLY A 1 87 ? -17.663 4.482 2.446 1.00 76.88 87 GLY A N 1
ATOM 698 C CA . GLY A 1 87 ? -17.921 3.640 3.611 1.00 76.88 87 GLY A CA 1
ATOM 699 C C . GLY A 1 87 ? -18.238 4.489 4.835 1.00 76.88 87 GLY A C 1
ATOM 700 O O . GLY A 1 87 ? -19.259 4.280 5.482 1.00 76.88 87 GLY A O 1
ATOM 701 N N . TYR A 1 88 ? -17.444 5.526 5.084 1.00 75.75 88 TYR A N 1
ATOM 702 C CA . TYR A 1 88 ? -17.666 6.450 6.184 1.00 75.75 88 TYR A CA 1
ATOM 703 C C . TYR A 1 88 ? -19.019 7.155 6.062 1.00 75.75 88 TYR A C 1
ATOM 705 O O . TYR A 1 88 ? -19.803 7.162 7.003 1.00 75.75 88 TYR A O 1
ATOM 713 N N . HIS A 1 89 ? -19.356 7.676 4.884 1.00 74.31 89 HIS A N 1
ATOM 714 C CA . HIS A 1 89 ? -20.637 8.341 4.661 1.00 74.31 89 HIS A CA 1
ATOM 715 C C . HIS A 1 89 ? -21.837 7.383 4.751 1.00 74.31 89 HIS A C 1
ATOM 717 O O . HIS A 1 89 ? -22.928 7.804 5.123 1.00 74.31 89 HIS A O 1
ATOM 723 N N . THR A 1 90 ? -21.663 6.103 4.420 1.00 73.12 90 THR A N 1
ATOM 724 C CA . THR A 1 90 ? -22.746 5.107 4.473 1.00 73.12 90 THR A CA 1
ATOM 725 C C . THR A 1 90 ? -22.955 4.575 5.892 1.00 73.12 90 THR A C 1
ATOM 727 O O . THR A 1 90 ? -24.092 4.501 6.352 1.00 73.12 90 THR A O 1
ATOM 730 N N . TYR A 1 91 ? -21.874 4.261 6.611 1.00 65.44 91 TYR A N 1
ATOM 731 C CA . TYR A 1 91 ? -21.924 3.683 7.960 1.00 65.44 91 TYR A CA 1
ATOM 732 C C . TYR A 1 91 ? -22.035 4.734 9.072 1.00 65.44 91 TYR A C 1
ATOM 734 O O . TYR A 1 91 ? -22.715 4.501 10.070 1.00 65.44 91 TYR A O 1
ATOM 742 N N . PHE A 1 92 ? -21.431 5.911 8.900 1.00 65.81 92 PHE A N 1
ATOM 743 C CA . PHE A 1 92 ? -21.406 6.982 9.903 1.00 65.81 92 PHE A CA 1
ATOM 744 C C . PHE A 1 92 ? -22.314 8.172 9.558 1.00 65.81 92 PHE A C 1
ATOM 746 O O . PHE A 1 92 ? -22.181 9.244 10.144 1.00 65.81 92 PHE A O 1
ATOM 753 N N . ARG A 1 93 ? -23.294 7.998 8.654 1.00 66.00 93 ARG A N 1
ATOM 754 C CA . ARG A 1 93 ? -24.308 9.037 8.365 1.00 66.00 93 ARG A CA 1
ATOM 755 C C . ARG A 1 93 ? -25.180 9.374 9.570 1.00 66.00 93 ARG A C 1
ATOM 757 O O . ARG A 1 93 ? -25.700 10.481 9.666 1.00 66.00 93 ARG A O 1
ATOM 764 N N . SER A 1 94 ? -25.393 8.391 10.442 1.00 72.62 94 SER A N 1
ATOM 765 C CA . SER A 1 94 ? -26.157 8.556 11.669 1.00 72.62 94 SER A CA 1
ATOM 766 C C . SER A 1 94 ? -25.187 8.769 12.830 1.00 72.62 94 SER A C 1
ATOM 768 O O . SER A 1 94 ? -24.415 7.853 13.135 1.00 72.62 94 SER A O 1
ATOM 770 N N . PRO A 1 95 ? -25.244 9.922 13.522 1.00 73.44 95 PRO A N 1
ATOM 771 C CA . PRO A 1 95 ? -24.468 10.155 14.741 1.00 73.44 95 PRO A CA 1
ATOM 772 C C . PRO A 1 95 ? -24.627 9.012 15.753 1.00 73.44 95 PRO A C 1
ATOM 774 O O . PRO A 1 95 ? -23.685 8.651 16.452 1.00 73.44 95 PRO A O 1
ATOM 777 N N . TRP A 1 96 ? -25.808 8.389 15.773 1.00 79.50 96 TRP A N 1
ATOM 778 C CA . TRP A 1 96 ? -26.144 7.269 16.645 1.00 79.50 96 TRP A CA 1
ATOM 779 C C . TRP A 1 96 ? -25.346 6.000 16.345 1.00 79.50 96 TRP A C 1
ATOM 781 O O . TRP A 1 96 ? -24.912 5.327 17.274 1.00 79.50 96 TRP A O 1
ATOM 791 N N . THR A 1 97 ? -25.111 5.681 15.071 1.00 81.88 97 THR A N 1
ATOM 792 C CA . T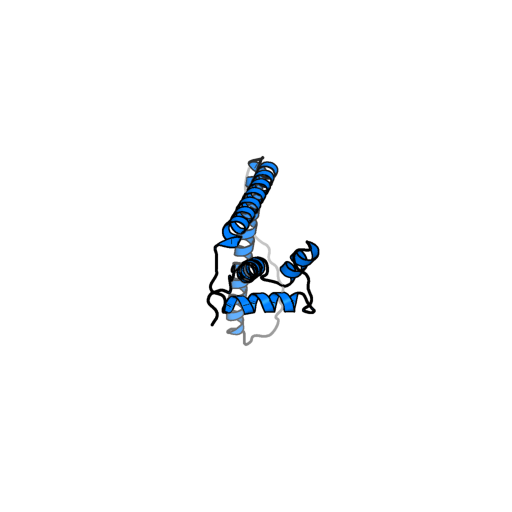HR A 1 97 ? -24.332 4.494 14.685 1.00 81.88 97 THR A CA 1
ATOM 793 C C . THR A 1 97 ? -22.862 4.672 15.042 1.00 81.88 97 THR A C 1
ATOM 795 O O . THR A 1 97 ? -22.241 3.749 15.567 1.00 81.88 97 THR A O 1
ATOM 798 N N . PHE A 1 98 ? -22.323 5.879 14.840 1.00 82.06 98 PH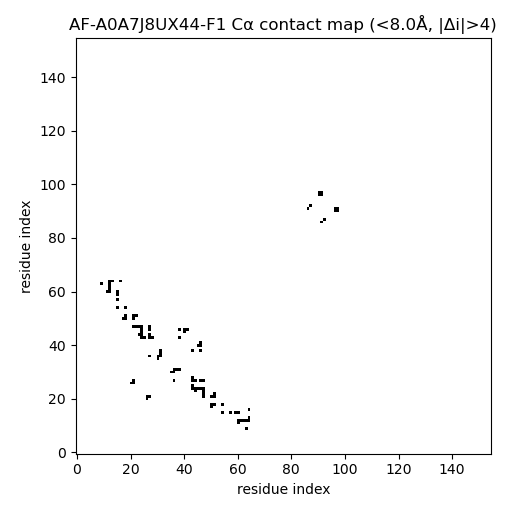E A N 1
ATOM 799 C CA . PHE A 1 98 ? -20.980 6.226 15.302 1.00 82.06 98 PHE A CA 1
ATOM 800 C C . PHE A 1 98 ? -20.859 6.072 16.822 1.00 82.06 98 PHE A C 1
ATOM 802 O O . PHE A 1 98 ? -19.937 5.421 17.309 1.00 82.06 98 PHE A O 1
ATOM 809 N N . LEU A 1 99 ? -21.824 6.611 17.572 1.00 86.56 99 LEU A N 1
ATOM 810 C CA . LEU A 1 99 ? -21.803 6.563 19.031 1.00 86.56 99 LEU A CA 1
ATOM 811 C C . LEU A 1 99 ? -21.932 5.129 19.567 1.00 86.56 99 LEU A C 1
ATOM 813 O O . LEU A 1 99 ? -21.226 4.761 20.502 1.00 86.56 99 LEU A O 1
ATOM 817 N N . ALA A 1 100 ? -22.773 4.299 18.944 1.00 90.62 100 ALA A N 1
ATOM 818 C CA . ALA A 1 100 ? -22.901 2.882 19.280 1.00 90.62 100 ALA A CA 1
ATOM 819 C C . ALA A 1 100 ? -21.607 2.103 18.998 1.00 90.62 100 ALA A C 1
ATOM 821 O O . ALA A 1 100 ? -21.194 1.287 19.818 1.00 90.62 100 ALA A O 1
ATOM 822 N N . PHE A 1 101 ? -20.937 2.383 17.877 1.00 87.75 101 PHE A N 1
ATOM 823 C CA . PHE A 1 101 ? -19.654 1.770 17.534 1.00 87.75 101 PHE A CA 1
ATOM 824 C C . PHE A 1 101 ? -18.553 2.140 18.539 1.00 87.75 101 PHE A C 1
ATOM 826 O O . PHE A 1 101 ? -17.856 1.263 19.049 1.00 87.75 101 PHE A O 1
ATOM 833 N N . VAL A 1 102 ? -18.447 3.424 18.899 1.00 90.81 102 VAL A N 1
ATOM 834 C CA . VAL A 1 102 ? -17.521 3.900 19.941 1.00 90.81 102 VAL A CA 1
ATOM 835 C C . VAL A 1 102 ? -17.850 3.274 21.299 1.00 90.81 102 VAL A C 1
ATOM 837 O O . VAL A 1 102 ? -16.948 2.838 22.016 1.00 90.81 102 VAL A O 1
ATOM 840 N N . GLY A 1 103 ? -19.135 3.176 21.643 1.00 95.56 103 GLY A N 1
ATOM 841 C CA . GLY A 1 103 ? -19.596 2.491 22.847 1.00 95.56 103 GLY A CA 1
ATOM 842 C C . GLY A 1 103 ? -19.194 1.015 22.870 1.00 95.56 103 GLY A C 1
ATOM 843 O O . GLY A 1 103 ? -18.654 0.553 23.871 1.00 95.56 103 GLY A O 1
ATOM 844 N N . ALA A 1 104 ? -19.374 0.292 21.762 1.00 95.75 104 ALA A N 1
ATOM 845 C CA . ALA A 1 104 ? -18.989 -1.113 21.637 1.00 95.75 104 ALA A CA 1
ATOM 846 C C . ALA A 1 104 ? -17.475 -1.314 21.791 1.00 95.75 104 ALA A C 1
ATOM 848 O O . ALA A 1 104 ? -17.055 -2.197 22.536 1.00 95.75 104 ALA A O 1
ATOM 849 N N . ILE A 1 105 ? -16.653 -0.465 21.162 1.00 95.31 105 ILE A N 1
ATOM 850 C CA . ILE A 1 105 ? -15.192 -0.485 21.343 1.00 95.31 105 ILE A CA 1
ATOM 851 C C . ILE A 1 105 ? -14.832 -0.233 22.808 1.00 95.31 105 ILE A C 1
ATOM 853 O O . ILE A 1 105 ? -14.027 -0.962 23.381 1.00 95.31 105 ILE A O 1
ATOM 857 N N . THR A 1 106 ? -15.449 0.770 23.432 1.00 95.88 106 THR A N 1
ATOM 858 C CA . THR A 1 106 ? -15.196 1.111 24.839 1.00 95.88 106 THR A CA 1
ATOM 859 C C . THR A 1 106 ? -15.566 -0.050 25.762 1.00 95.88 106 THR A C 1
ATOM 861 O O . THR A 1 106 ? -14.787 -0.407 26.642 1.00 95.88 106 THR A O 1
ATOM 864 N N . ALA A 1 107 ? -16.717 -0.688 25.535 1.00 96.62 107 ALA A N 1
ATOM 865 C CA . ALA A 1 107 ? -17.150 -1.870 26.273 1.00 96.62 107 ALA A CA 1
ATOM 866 C C . ALA A 1 107 ? -16.193 -3.057 26.078 1.00 96.62 107 ALA A C 1
ATOM 868 O O . ALA A 1 107 ? -15.880 -3.749 27.042 1.00 96.62 107 ALA A O 1
ATOM 869 N N . LEU A 1 108 ? -15.686 -3.268 24.861 1.00 96.62 108 LEU A N 1
ATOM 870 C CA . LEU A 1 108 ? -14.740 -4.340 24.551 1.00 96.62 108 LEU A CA 1
ATOM 871 C C . LEU A 1 108 ? -13.379 -4.108 25.226 1.00 96.62 108 LEU A C 1
ATOM 873 O O . LEU A 1 108 ? -12.815 -5.037 25.800 1.00 96.62 108 LEU A O 1
ATOM 877 N N . LEU A 1 109 ? -12.891 -2.864 25.243 1.00 96.06 109 LEU A N 1
ATOM 878 C CA . LEU A 1 109 ? -11.687 -2.479 25.984 1.00 96.06 109 LEU A CA 1
ATOM 879 C C . LEU A 1 109 ? -11.869 -2.670 27.493 1.00 96.06 109 LEU A C 1
ATOM 881 O O . LEU A 1 109 ? -11.006 -3.253 28.144 1.00 96.06 109 LEU A O 1
ATOM 885 N N . LEU A 1 110 ? -13.002 -2.232 28.048 1.00 95.56 110 LEU A N 1
ATOM 886 C CA . LEU A 1 110 ? -13.326 -2.443 29.459 1.00 95.56 110 LEU A CA 1
ATOM 887 C C . LEU A 1 110 ? -13.389 -3.932 29.808 1.00 95.56 110 LEU A C 1
ATOM 889 O O . LEU A 1 110 ? -12.816 -4.340 30.815 1.00 95.56 110 LEU A O 1
ATOM 893 N N . ALA A 1 111 ? -14.024 -4.750 28.968 1.00 95.25 111 ALA A N 1
ATOM 894 C CA . ALA A 1 111 ? -14.098 -6.194 29.159 1.00 95.25 111 ALA A CA 1
ATOM 895 C C . ALA A 1 111 ? -12.710 -6.853 29.102 1.00 95.25 111 ALA A C 1
ATOM 897 O O . ALA A 1 111 ? -12.411 -7.733 29.913 1.00 95.25 111 ALA A O 1
ATOM 898 N N . ALA A 1 112 ? -11.839 -6.403 28.196 1.00 94.00 112 ALA A N 1
ATOM 899 C CA . ALA A 1 112 ? -10.458 -6.868 28.123 1.00 94.00 112 ALA A CA 1
ATOM 900 C C . ALA A 1 112 ? -9.673 -6.502 29.392 1.00 94.00 112 ALA A C 1
ATOM 902 O O . ALA A 1 112 ? -9.020 -7.369 29.972 1.00 94.00 112 ALA A O 1
ATOM 903 N N . LEU A 1 113 ? -9.790 -5.258 29.875 1.00 94.50 113 LEU A N 1
ATOM 904 C CA . LEU A 1 113 ? -9.180 -4.834 31.139 1.00 94.50 113 LEU A CA 1
ATOM 905 C C . LEU A 1 113 ? -9.711 -5.654 32.317 1.00 94.50 113 LEU A C 1
ATOM 907 O O . LEU A 1 113 ? -8.926 -6.140 33.125 1.00 94.50 113 LEU A O 1
ATOM 911 N N . GLN A 1 114 ? -11.029 -5.832 32.414 1.00 91.94 114 GLN A N 1
ATOM 912 C CA . GLN A 1 114 ? -11.653 -6.611 33.481 1.00 91.94 114 GLN A CA 1
ATOM 913 C C . GLN A 1 114 ? -11.118 -8.044 33.489 1.00 91.94 114 GLN A C 1
ATOM 915 O O . GLN A 1 114 ? -10.671 -8.523 34.526 1.00 91.94 114 GLN A O 1
ATOM 920 N N . THR A 1 115 ? -11.092 -8.694 32.326 1.00 93.62 115 THR A N 1
ATOM 921 C CA . THR A 1 115 ? -10.568 -10.055 32.168 1.00 93.62 115 THR A CA 1
ATOM 922 C C . THR A 1 115 ? -9.091 -10.125 32.551 1.00 93.62 115 THR A C 1
ATOM 924 O O . THR A 1 115 ? -8.691 -11.015 33.299 1.00 93.62 115 THR A O 1
ATOM 927 N N . TYR A 1 116 ? -8.288 -9.151 32.115 1.00 93.69 116 TYR A N 1
ATOM 928 C CA . TYR A 1 116 ? -6.875 -9.050 32.468 1.00 93.69 116 TYR A CA 1
ATOM 929 C C . TYR A 1 116 ? -6.665 -8.946 33.983 1.00 93.69 116 TYR A C 1
ATOM 931 O O . TYR A 1 116 ? -5.899 -9.722 34.556 1.00 93.69 116 TYR A O 1
ATOM 939 N N . TYR A 1 117 ? -7.383 -8.042 34.657 1.00 89.75 117 TYR A N 1
ATOM 940 C CA . TYR A 1 117 ? -7.294 -7.902 36.109 1.00 89.75 117 TYR A CA 1
ATOM 941 C C . TYR A 1 117 ? -7.800 -9.147 36.838 1.00 89.75 117 TYR A C 1
ATOM 943 O O . TYR A 1 117 ? -7.173 -9.564 37.809 1.00 89.75 117 TYR A O 1
ATOM 951 N N . THR A 1 118 ? -8.886 -9.774 36.383 1.00 87.75 118 THR A N 1
ATOM 952 C CA . THR A 1 118 ? -9.400 -11.016 36.977 1.00 87.75 118 THR A CA 1
ATOM 953 C C . THR A 1 118 ? -8.376 -12.146 36.887 1.00 87.75 118 THR A C 1
ATOM 955 O O . THR A 1 118 ? -8.104 -12.787 37.901 1.00 87.75 118 THR A O 1
ATOM 958 N N . ILE A 1 119 ? -7.754 -12.349 35.722 1.00 88.19 119 ILE A N 1
ATOM 959 C CA . ILE A 1 119 ? -6.713 -13.369 35.531 1.00 88.19 119 ILE A CA 1
ATOM 960 C C . ILE A 1 119 ? -5.479 -13.048 36.382 1.00 88.19 119 ILE A C 1
ATOM 962 O O . ILE A 1 119 ? -4.977 -13.915 37.094 1.00 88.19 119 ILE A O 1
ATOM 966 N N . HIS A 1 120 ? -5.009 -11.798 36.379 1.00 82.62 120 HIS A N 1
ATOM 967 C CA . HIS A 1 120 ? -3.847 -11.393 37.172 1.00 82.62 120 HIS A CA 1
ATOM 968 C C . HIS A 1 120 ? -4.087 -11.571 38.682 1.00 82.62 120 HIS A C 1
ATOM 970 O O . HIS A 1 120 ? -3.220 -12.061 39.402 1.00 82.62 120 HIS A O 1
ATOM 976 N N . GLN A 1 121 ? -5.280 -11.232 39.177 1.00 77.75 121 GLN A N 1
ATOM 977 C CA . GLN A 1 121 ? -5.672 -11.445 40.575 1.00 77.75 121 GLN A CA 1
ATOM 978 C C . GLN A 1 121 ? -5.752 -12.934 40.940 1.00 77.75 121 GLN A C 1
ATOM 980 O O . GLN A 1 121 ? -5.358 -13.318 42.040 1.00 77.75 121 GLN A O 1
ATOM 985 N N . GLN A 1 122 ? -6.238 -13.784 40.033 1.00 76.31 122 GLN A N 1
ATOM 986 C CA . GLN A 1 122 ? -6.259 -15.233 40.242 1.00 76.31 122 GLN A CA 1
ATOM 987 C C . GLN A 1 122 ? -4.850 -15.833 40.259 1.00 76.31 122 GLN A C 1
ATOM 989 O O . GLN A 1 122 ? -4.551 -16.634 41.142 1.00 76.31 122 GLN A O 1
ATOM 994 N N . ASN A 1 123 ? -3.965 -15.394 39.364 1.00 72.38 123 ASN A N 1
ATOM 995 C CA . ASN A 1 123 ? -2.570 -15.839 39.333 1.00 72.38 123 ASN A CA 1
ATOM 996 C C . ASN A 1 123 ? -1.797 -15.424 40.596 1.00 72.38 123 ASN A C 1
ATOM 998 O O . ASN A 1 123 ? -1.036 -16.222 41.137 1.00 72.38 123 ASN A O 1
ATOM 1002 N N . LEU A 1 124 ? -2.044 -14.223 41.133 1.00 71.88 124 LEU A N 1
ATOM 1003 C CA . LEU A 1 124 ? -1.467 -13.789 42.413 1.00 71.88 124 LEU A CA 1
ATOM 1004 C C . LEU A 1 124 ? -1.980 -14.614 43.604 1.00 71.88 124 LEU A C 1
ATOM 1006 O O . LEU A 1 124 ? -1.209 -14.948 44.506 1.00 71.88 124 LEU A O 1
ATOM 1010 N N . LYS A 1 125 ? -3.267 -14.986 43.607 1.00 62.78 125 LYS A N 1
ATOM 1011 C CA . LYS A 1 125 ? -3.831 -15.876 44.634 1.00 62.78 125 LYS A CA 1
ATOM 1012 C C . LYS A 1 125 ? -3.257 -17.285 44.544 1.00 62.78 125 LYS A C 1
ATOM 1014 O O . LYS A 1 125 ? -2.957 -17.863 45.581 1.00 62.78 125 LYS A O 1
ATOM 1019 N N . MET A 1 126 ? -3.054 -17.818 43.340 1.00 59.88 126 MET A N 1
ATOM 1020 C CA . MET A 1 126 ? -2.434 -19.133 43.145 1.00 59.88 126 MET A CA 1
ATOM 1021 C C . MET A 1 126 ? -0.966 -19.143 43.596 1.00 59.88 126 MET A C 1
ATOM 1023 O O . MET A 1 126 ? -0.589 -20.033 44.350 1.00 59.88 126 MET A O 1
ATOM 1027 N N . SER A 1 127 ? -0.191 -18.094 43.297 1.00 59.06 127 SER A N 1
ATOM 1028 C CA . SER A 1 127 ? 1.183 -17.941 43.810 1.00 59.06 127 SER A CA 1
ATOM 1029 C C . SER A 1 127 ? 1.248 -17.815 45.340 1.00 59.06 127 SER A C 1
ATOM 1031 O O . SER A 1 127 ? 2.193 -18.297 45.953 1.00 59.06 127 SER A O 1
ATOM 1033 N N . SER A 1 128 ? 0.225 -17.227 45.971 1.00 58.38 128 SER A N 1
ATOM 1034 C CA . SER A 1 128 ? 0.126 -17.135 47.440 1.00 58.38 128 SER A CA 1
ATOM 1035 C C . SER A 1 128 ? -0.385 -18.429 48.092 1.00 58.38 128 SER A C 1
ATOM 1037 O O . SER A 1 128 ? -0.206 -18.625 49.291 1.00 58.38 128 SER A O 1
ATOM 1039 N N . THR A 1 129 ? -1.050 -19.298 47.322 1.00 54.38 129 THR A N 1
ATOM 1040 C CA . THR A 1 129 ? -1.608 -20.571 47.809 1.00 54.38 129 THR A CA 1
ATOM 1041 C C . THR A 1 129 ? -0.600 -21.715 47.661 1.00 54.38 129 THR A C 1
ATOM 1043 O O . THR A 1 129 ? -0.591 -22.614 48.498 1.00 54.38 129 THR A O 1
ATOM 1046 N N . GLU A 1 130 ? 0.301 -21.661 46.672 1.00 53.50 130 GLU A N 1
ATOM 1047 C CA . GLU A 1 130 ? 1.413 -22.620 46.558 1.00 53.50 130 GLU A CA 1
ATOM 1048 C C . GLU A 1 130 ? 2.496 -22.421 47.636 1.00 53.50 130 GLU A C 1
ATOM 1050 O O . GLU A 1 130 ? 3.111 -23.396 48.058 1.00 53.50 130 GLU A O 1
ATOM 1055 N N . GLU A 1 131 ? 2.667 -21.208 48.172 1.00 52.59 131 GLU A N 1
ATOM 1056 C CA . GLU A 1 131 ? 3.616 -20.932 49.270 1.00 52.59 131 GLU A CA 1
ATOM 1057 C C . GLU A 1 131 ? 3.036 -21.216 50.680 1.00 52.59 131 GLU A C 1
ATOM 1059 O O . GLU A 1 131 ? 3.775 -21.199 51.662 1.00 52.59 131 GLU A O 1
ATOM 1064 N N . GLY A 1 132 ? 1.728 -21.494 50.822 1.00 53.59 132 GLY A N 1
ATOM 1065 C CA . GLY A 1 132 ? 1.042 -21.518 52.131 1.00 53.59 132 GLY A CA 1
ATOM 1066 C C . GLY A 1 132 ? 0.219 -22.766 52.484 1.00 53.59 132 GLY A C 1
ATOM 1067 O O . GLY A 1 132 ? -0.483 -22.754 53.493 1.00 53.59 132 GLY A O 1
ATOM 1068 N N . GLY A 1 133 ? 0.248 -23.829 51.677 1.00 44.72 133 GLY A N 1
ATOM 1069 C CA . GLY A 1 133 ? -0.766 -24.896 51.721 1.00 44.72 133 GLY A CA 1
ATOM 1070 C C . GLY A 1 133 ? -0.325 -26.273 52.224 1.00 44.72 133 GLY A C 1
ATOM 1071 O O . GLY A 1 133 ? -0.870 -27.275 51.770 1.00 44.72 133 GLY A O 1
ATOM 1072 N N . GLY A 1 134 ? 0.662 -26.365 53.117 1.00 53.44 134 GLY A N 1
ATOM 1073 C CA . GLY A 1 134 ? 1.025 -27.620 53.782 1.00 53.44 134 GLY A CA 1
ATOM 1074 C C . GLY A 1 134 ? 0.185 -27.868 55.038 1.00 53.44 134 GLY A C 1
ATOM 1075 O O . GLY A 1 134 ? 0.457 -27.270 56.071 1.00 53.44 134 GLY A O 1
ATOM 1076 N N . ALA A 1 135 ? -0.752 -28.816 54.944 1.00 52.75 135 ALA A N 1
ATOM 1077 C CA . ALA A 1 135 ? -1.572 -29.398 56.016 1.00 52.75 135 ALA A CA 1
ATOM 1078 C C . ALA A 1 135 ? -2.704 -28.524 56.592 1.00 52.75 135 ALA A C 1
ATOM 1080 O O . ALA A 1 135 ? -2.490 -27.465 57.160 1.00 52.75 135 ALA A O 1
ATOM 1081 N N . VAL A 1 136 ? -3.928 -29.053 56.553 1.00 40.03 136 VAL A N 1
ATOM 1082 C CA . VAL A 1 136 ? -4.599 -29.617 57.737 1.00 40.03 136 VAL A CA 1
ATOM 1083 C C . VAL A 1 136 ? -5.794 -30.427 57.243 1.00 40.03 136 VAL A C 1
ATOM 1085 O O . VAL A 1 136 ? -6.568 -29.995 56.391 1.00 40.03 136 VAL A O 1
ATOM 1088 N N . GLY A 1 137 ? -5.875 -31.653 57.746 1.00 40.22 137 GLY A N 1
ATOM 1089 C CA . GLY A 1 137 ? -6.929 -32.589 57.426 1.00 40.22 137 GLY A CA 1
ATOM 1090 C C . GLY A 1 137 ? -8.144 -32.495 58.342 1.00 40.22 137 GLY A C 1
ATOM 1091 O O . GLY A 1 137 ? -8.109 -31.961 59.446 1.00 40.22 137 GLY A O 1
ATOM 1092 N N . SER A 1 138 ? -9.138 -33.219 57.849 1.00 38.53 138 SER A N 1
ATOM 1093 C CA . SER A 1 138 ? -10.246 -33.891 58.516 1.00 38.53 138 SER A CA 1
ATOM 1094 C C . SER A 1 138 ? -11.556 -33.140 58.803 1.00 38.53 138 SER A C 1
ATOM 1096 O O . SER A 1 138 ? -11.547 -31.984 59.220 1.00 38.53 138 SER A O 1
ATOM 1098 N N . PRO A 1 139 ? -12.697 -33.833 58.585 1.00 60.81 139 PRO A N 1
ATOM 1099 C CA . PRO A 1 139 ? -14.044 -33.288 58.659 1.00 60.81 139 PRO A CA 1
ATOM 1100 C C . PRO A 1 139 ? -14.647 -33.451 60.062 1.00 60.81 139 PRO A C 1
ATOM 1102 O O . PRO A 1 139 ? -14.400 -34.441 60.749 1.00 60.81 139 PRO A O 1
ATOM 1105 N N . GLY A 1 140 ? -15.476 -32.490 60.464 1.00 35.16 140 GLY A N 1
ATOM 1106 C CA . GLY A 1 140 ? -16.183 -32.494 61.741 1.00 35.16 140 GLY A CA 1
ATOM 1107 C C . GLY A 1 140 ? -17.563 -31.865 61.601 1.00 35.16 140 GLY A C 1
ATOM 1108 O O . GLY A 1 140 ? -17.707 -30.652 61.511 1.00 35.16 140 GLY A O 1
ATOM 1109 N N . GLU A 1 141 ? -18.553 -32.741 61.545 1.00 40.09 141 GLU A N 1
ATOM 1110 C CA . GLU A 1 141 ? -19.990 -32.527 61.672 1.00 40.09 141 GLU A CA 1
ATOM 1111 C C . GLU A 1 141 ? -20.359 -31.895 63.025 1.00 40.09 141 GLU A C 1
ATOM 1113 O O . GLU A 1 141 ? -19.917 -32.405 64.048 1.00 40.09 141 GLU A O 1
ATOM 1118 N N . VAL A 1 142 ? -21.208 -30.855 63.047 1.00 35.84 142 VAL A N 1
ATOM 1119 C CA . VAL A 1 142 ? -22.327 -30.753 64.009 1.00 35.84 142 VAL A CA 1
ATOM 1120 C C . VAL A 1 142 ? -23.375 -29.713 63.589 1.00 35.84 142 VAL A C 1
ATOM 1122 O O . VAL A 1 142 ? -23.106 -28.531 63.392 1.00 35.84 142 VAL A O 1
ATOM 1125 N N . VAL A 1 143 ? -24.598 -30.227 63.505 1.00 42.16 143 VAL A N 1
ATOM 1126 C CA . VAL A 1 143 ? -25.916 -29.592 63.622 1.00 42.16 143 VAL A CA 1
ATOM 1127 C C . VAL A 1 143 ? -25.993 -28.612 64.808 1.00 42.16 143 VAL A C 1
ATOM 1129 O O . VAL A 1 143 ? -25.561 -28.962 65.900 1.00 42.16 143 VAL A O 1
ATOM 1132 N N . SER A 1 144 ? -26.609 -27.432 64.646 1.00 39.16 144 SER A N 1
ATOM 1133 C CA . SER A 1 144 ? -27.939 -27.117 65.215 1.00 39.16 144 SER A CA 1
ATOM 1134 C C . SER A 1 144 ? -28.330 -25.637 65.080 1.00 39.16 144 SER A C 1
ATOM 1136 O O . SER A 1 144 ? -27.509 -24.727 65.094 1.00 39.16 144 SER A O 1
ATOM 1138 N N . THR A 1 145 ? -29.639 -25.468 64.950 1.00 48.56 145 THR A N 1
ATOM 1139 C CA . THR A 1 145 ? -30.492 -24.277 64.876 1.00 48.56 145 THR A CA 1
ATOM 1140 C C . THR A 1 145 ? -30.326 -23.272 66.018 1.00 48.56 145 THR A C 1
ATOM 1142 O O . THR A 1 145 ? -30.285 -23.694 67.169 1.00 48.56 145 THR A O 1
ATOM 1145 N N . ASP A 1 146 ? -30.454 -21.972 65.715 1.00 37.34 146 ASP A N 1
ATOM 1146 C CA . ASP A 1 146 ? -31.493 -21.154 66.361 1.00 37.34 146 ASP A CA 1
ATOM 1147 C C . ASP A 1 146 ? -31.886 -19.920 65.520 1.00 37.34 146 ASP A C 1
ATOM 1149 O O . ASP A 1 146 ? -31.040 -19.253 64.923 1.00 37.34 146 ASP A O 1
ATOM 1153 N N . GLN A 1 147 ? -33.191 -19.643 65.454 1.00 49.50 147 GLN A N 1
ATOM 1154 C CA . GLN A 1 147 ? -33.799 -18.455 64.847 1.00 49.50 147 GLN A CA 1
ATOM 1155 C C . GLN A 1 147 ? -34.311 -17.541 65.959 1.00 49.50 147 GLN A C 1
ATOM 1157 O O . GLN A 1 147 ? -35.204 -17.925 66.706 1.00 49.50 147 GLN A O 1
ATOM 1162 N N . THR A 1 148 ? -33.827 -16.302 66.019 1.00 39.78 148 THR A N 1
ATOM 1163 C CA . THR A 1 148 ? -34.485 -15.132 66.644 1.00 39.78 148 THR A CA 1
ATOM 1164 C C . THR A 1 148 ? -33.597 -13.916 66.297 1.00 39.78 148 THR A C 1
ATOM 1166 O O . THR A 1 148 ? -32.382 -14.027 66.355 1.00 39.78 148 THR A O 1
ATOM 1169 N N . ILE A 1 149 ? -34.044 -12.756 65.801 1.00 44.09 149 ILE A N 1
ATOM 1170 C CA . ILE A 1 149 ? -34.985 -11.787 66.374 1.00 44.09 149 ILE A CA 1
ATOM 1171 C C . ILE A 1 149 ? -35.424 -10.777 65.284 1.00 44.09 149 ILE A C 1
ATOM 1173 O O . ILE A 1 149 ? -34.611 -10.263 64.522 1.00 44.09 149 ILE A O 1
ATOM 1177 N N . THR A 1 150 ? -36.734 -10.520 65.292 1.00 50.38 150 THR A N 1
ATOM 1178 C CA . THR A 1 150 ? -37.550 -9.343 64.923 1.00 50.38 150 THR A CA 1
ATOM 1179 C C . THR A 1 150 ? -36.943 -8.135 64.190 1.00 50.38 150 THR A C 1
ATOM 1181 O O . THR A 1 150 ? -35.995 -7.523 64.675 1.00 50.38 150 THR A O 1
ATOM 1184 N N . THR A 1 151 ? -37.701 -7.597 63.226 1.00 41.41 151 THR A N 1
ATOM 1185 C CA . THR A 1 151 ? -37.938 -6.145 63.155 1.00 41.41 151 THR A CA 1
ATOM 1186 C C . THR A 1 151 ? -39.420 -5.833 62.958 1.00 41.41 151 THR A C 1
ATOM 1188 O O . THR A 1 151 ? -40.141 -6.466 62.194 1.00 41.41 151 THR A O 1
ATOM 1191 N N . ASN A 1 152 ? -39.842 -4.859 63.752 1.00 43.34 152 ASN A N 1
ATOM 1192 C CA . ASN A 1 152 ? -41.160 -4.281 63.929 1.00 43.34 152 ASN A CA 1
ATOM 1193 C C . ASN A 1 152 ? -41.073 -2.838 63.402 1.00 43.34 152 ASN A C 1
ATOM 1195 O O . ASN A 1 152 ? -40.114 -2.177 63.787 1.00 43.34 152 ASN A O 1
ATOM 1199 N N . THR A 1 153 ? -42.016 -2.364 62.580 1.00 53.59 153 THR A N 1
ATOM 1200 C CA . THR A 1 153 ? -42.317 -0.938 62.278 1.00 53.59 153 THR A CA 1
ATOM 1201 C C . THR A 1 153 ? -43.362 -0.873 61.154 1.00 53.59 153 THR A C 1
ATOM 1203 O O . THR A 1 153 ? -43.292 -1.660 60.220 1.00 53.59 153 THR A O 1
ATOM 1206 N N . ASN A 1 154 ? -44.293 0.071 61.051 1.00 53.78 154 ASN A N 1
ATOM 1207 C CA . ASN A 1 154 ? -45.016 0.958 61.962 1.00 53.78 154 ASN A CA 1
ATOM 1208 C C . ASN A 1 154 ? -46.115 1.594 61.082 1.00 53.78 154 ASN A C 1
ATOM 1210 O O . ASN A 1 154 ? -45.802 1.981 59.959 1.00 53.78 154 ASN A O 1
ATOM 1214 N N . SER A 1 155 ? -47.318 1.723 61.655 1.00 47.84 155 SER A N 1
ATOM 1215 C CA . SER A 1 155 ? -48.467 2.583 61.289 1.00 47.84 155 SER A CA 1
ATOM 1216 C C . SER A 1 155 ? -49.081 2.530 59.889 1.00 47.84 155 SER A C 1
ATOM 1218 O O . SER A 1 155 ? -48.457 2.989 58.914 1.00 47.84 155 SER A O 1
#

Mean predicted aligned error: 18.67 Å

Foldseek 3Di:
DDPPPPPVCPVVLVLLVVLVQAQALVSQVVCVVVVNDDDPPPGSRSVSVVSPVVVVPDDNPCPPCVVVVVVVVVVVVVVVVVVVVVCCCVQVVDVVSVVVVVVVVVVVVVVVVVVVVVVVVVVVVVVVCVVPPDDDDDDDDDDDDDDDDDDDDDD

Solvent-accessible surface area (backbone atoms only — not comparable to full-atom values): 9548 Å² total; per-residue (Å²): 135,79,93,79,71,84,73,78,52,56,68,61,32,48,51,62,48,52,43,73,60,30,81,41,35,66,40,42,47,55,35,32,77,70,68,76,42,84,86,81,75,77,52,44,57,56,48,22,54,49,41,59,60,50,53,80,76,52,79,84,67,62,70,86,49,44,67,55,54,49,51,51,51,52,48,52,52,51,51,51,50,49,51,50,50,51,48,44,54,66,62,48,64,42,70,64,51,45,52,51,51,54,48,51,53,50,50,51,52,50,51,52,51,50,52,49,53,53,51,53,54,51,52,53,50,50,59,59,43,74,78,65,69,83,84,85,86,86,88,82,90,80,90,82,88,86,89,85,83,88,88,86,89,79,138

Secondary structure (DSSP, 8-state):
--TT----SHHHHHHHHHHHH-SSHHHHHHHHHTTS----SSSHHHHHHHHHHHHTT-----TTTHHHHHHHHHHHHHHHHHHHHHHHHHHSSSHHHHHHHHHHHHHHHHHHHHHHHHHHHHHHHHHHHHTT-----------------------

Nearest PDB structures (foldseek):
  7wtt-assembly1_R  TM=3.551E-01  e=9.934E+00  Homo sapiens

InterPro domains:
  IPR004158 Protein of unknown function DUF247, plant [PF03140] (6-110)
  IPR004158 Protein of unknown function DUF247, plant [PTHR31170] (8-121)